Protein AF-A0A3N5ZF21-F1 (afdb_monomer)

Mean predicted aligned error: 13.73 Å

Sequence (90 aa):
MITVTSRQKPLLIQVIVMALAIIPALADSRARVWEEPLVLPTYSVNAPDHNPRFYAGRAYQGAQGRVYPYAMIDDLTDDRVNKTYKAVYL

Radius of gyration: 31.86 Å; Cα contacts (8 Å, |Δi|>4): 91; chains: 1; bounding box: 38×23×107 Å

Structure (mmCIF, N/CA/C/O backbone):
data_AF-A0A3N5ZF21-F1
#
_entry.id   AF-A0A3N5ZF21-F1
#
loop_
_atom_site.group_PDB
_atom_site.id
_atom_site.type_symbol
_atom_site.label_atom_id
_atom_site.label_alt_id
_atom_site.label_comp_id
_atom_site.label_asym_id
_atom_site.label_entity_id
_atom_site.label_seq_id
_atom_site.pdbx_PDB_ins_code
_atom_site.Cartn_x
_atom_site.Cartn_y
_atom_site.Cartn_z
_atom_site.occupancy
_atom_site.B_iso_or_equiv
_atom_site.auth_seq_id
_atom_site.auth_comp_id
_atom_site.auth_asym_id
_atom_site.auth_atom_id
_atom_site.pdbx_PDB_model_num
ATOM 1 N N . MET A 1 1 ? -21.698 -7.369 77.678 1.00 39.31 1 MET A N 1
ATOM 2 C CA . MET A 1 1 ? -20.612 -7.571 76.696 1.00 39.31 1 MET A CA 1
ATOM 3 C C . MET A 1 1 ? -21.201 -8.371 75.540 1.00 39.31 1 MET A C 1
ATOM 5 O O . MET A 1 1 ? -21.392 -9.565 75.696 1.00 39.31 1 MET A O 1
ATOM 9 N N . ILE A 1 2 ? -21.638 -7.711 74.460 1.00 39.12 2 ILE A N 1
ATOM 10 C CA . ILE A 1 2 ? -22.297 -8.370 73.317 1.00 39.12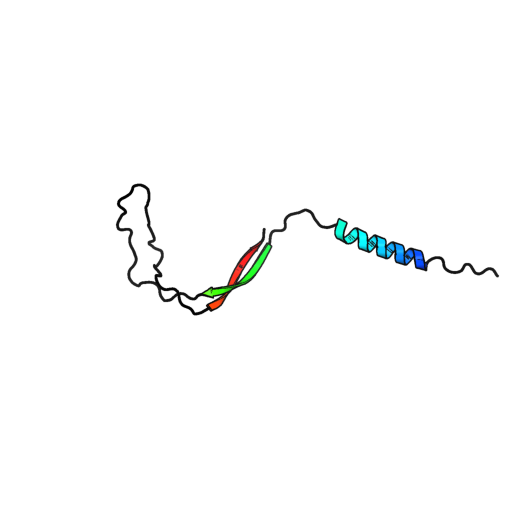 2 ILE A CA 1
ATOM 11 C C . ILE A 1 2 ? -21.481 -8.032 72.069 1.00 39.12 2 ILE A C 1
ATOM 13 O O . ILE A 1 2 ? -21.330 -6.865 71.714 1.00 39.12 2 ILE A O 1
ATOM 17 N N . THR A 1 3 ? -20.896 -9.054 71.456 1.00 44.91 3 THR A N 1
ATOM 18 C CA . THR A 1 3 ? -20.047 -8.976 70.266 1.00 44.91 3 THR A CA 1
ATOM 19 C C . THR A 1 3 ? -20.904 -8.826 69.008 1.00 44.91 3 THR A C 1
ATOM 21 O O . THR A 1 3 ? -21.527 -9.776 68.540 1.00 44.91 3 THR A O 1
ATOM 24 N N . VAL A 1 4 ? -20.924 -7.626 68.423 1.00 53.31 4 VAL A N 1
ATOM 25 C CA . VAL A 1 4 ? -21.479 -7.395 67.080 1.00 53.31 4 VAL A CA 1
ATOM 26 C C . VAL A 1 4 ? -20.397 -7.753 66.056 1.00 53.31 4 VAL A C 1
ATOM 28 O O . VAL A 1 4 ? -19.590 -6.925 65.644 1.00 53.31 4 VAL A O 1
ATOM 31 N N . THR A 1 5 ? -20.337 -9.032 65.688 1.00 56.94 5 THR A N 1
ATOM 32 C CA . THR A 1 5 ? -19.349 -9.579 64.749 1.00 56.94 5 THR A CA 1
ATOM 33 C C . THR A 1 5 ? -19.857 -9.526 63.300 1.00 56.94 5 THR A C 1
ATOM 35 O O . THR A 1 5 ? -20.771 -10.243 62.909 1.00 56.94 5 THR A O 1
ATOM 38 N N . SER A 1 6 ? -19.182 -8.701 62.491 1.00 55.53 6 SER A N 1
ATOM 39 C CA . SER A 1 6 ? -18.736 -8.994 61.115 1.00 55.53 6 SER A CA 1
ATOM 40 C C . SER A 1 6 ? -19.772 -9.482 60.075 1.00 55.53 6 SER A C 1
ATOM 42 O O . SER A 1 6 ? -19.666 -10.593 59.556 1.00 55.53 6 SER A O 1
ATOM 44 N N . ARG A 1 7 ? -20.668 -8.593 59.619 1.00 55.81 7 ARG A N 1
ATOM 45 C CA . ARG A 1 7 ? -21.378 -8.720 58.317 1.00 55.81 7 ARG A CA 1
ATOM 46 C C . ARG A 1 7 ? -20.790 -7.856 57.180 1.00 55.81 7 ARG A C 1
ATOM 48 O O . ARG A 1 7 ? -21.438 -7.657 56.163 1.00 55.81 7 ARG A O 1
ATOM 55 N N . GLN A 1 8 ? -19.563 -7.348 57.319 1.00 59.03 8 GLN A N 1
ATOM 56 C CA . GLN A 1 8 ? -18.948 -6.432 56.334 1.00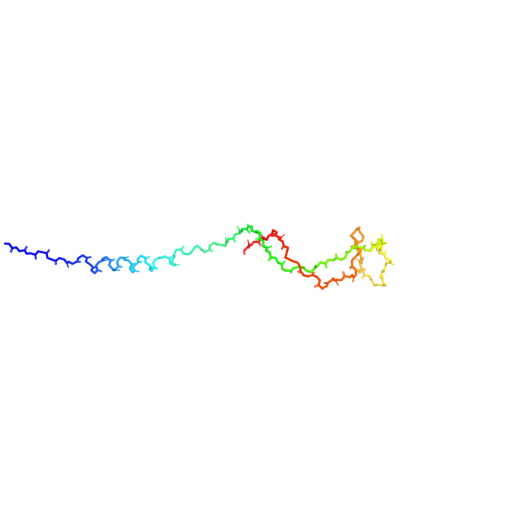 59.03 8 GLN A CA 1
ATOM 57 C C . GLN A 1 8 ? -18.278 -7.145 55.136 1.00 59.03 8 GLN A C 1
ATOM 59 O O . GLN A 1 8 ? -18.207 -6.592 54.043 1.00 59.03 8 GLN A O 1
ATOM 64 N N . LYS A 1 9 ? -17.819 -8.395 55.304 1.00 53.53 9 LYS A N 1
ATOM 65 C CA . LYS A 1 9 ? -17.080 -9.146 54.267 1.00 53.53 9 LYS A CA 1
ATOM 66 C C . LYS A 1 9 ? -17.903 -9.575 53.031 1.00 53.53 9 LYS A C 1
ATOM 68 O O . LYS A 1 9 ? -17.372 -9.437 51.932 1.00 53.53 9 LYS A O 1
ATOM 73 N N . PRO A 1 10 ? -19.166 -10.051 53.133 1.00 58.59 10 PRO A N 1
ATOM 74 C CA . PRO A 1 10 ? -19.948 -10.386 51.937 1.00 58.59 10 PRO A CA 1
ATOM 75 C C . PRO A 1 10 ? -20.401 -9.134 51.171 1.00 58.59 10 PRO A C 1
ATOM 77 O O . PRO A 1 10 ? -20.564 -9.194 49.956 1.00 58.59 10 PRO A O 1
ATOM 80 N N . LEU A 1 11 ? -20.534 -7.993 51.862 1.00 63.06 11 LEU A N 1
ATOM 81 C CA . LEU A 1 11 ? -20.891 -6.708 51.261 1.00 63.06 11 LEU A CA 1
ATOM 82 C C . LEU A 1 11 ? -19.769 -6.187 50.345 1.00 63.06 11 LEU A C 1
ATOM 84 O O . LEU A 1 11 ? -20.037 -5.757 49.230 1.00 63.06 11 LEU A O 1
ATOM 88 N N . LEU A 1 12 ? -18.505 -6.292 50.775 1.00 68.44 12 LEU A N 1
ATOM 89 C CA . LEU A 1 12 ? -17.341 -5.878 49.980 1.00 68.44 12 LEU A CA 1
ATOM 90 C C . LEU A 1 12 ? -17.212 -6.690 48.680 1.00 68.44 12 LEU A C 1
ATOM 92 O O . LEU A 1 12 ? -16.968 -6.129 47.616 1.00 68.44 12 LEU A O 1
ATOM 96 N N . ILE A 1 13 ? -17.418 -8.009 48.759 1.00 76.12 13 ILE A N 1
ATOM 97 C CA . ILE A 1 13 ? -17.361 -8.905 47.594 1.00 76.12 13 ILE A CA 1
ATOM 98 C C . ILE A 1 13 ? -18.485 -8.564 46.608 1.00 76.12 13 ILE A C 1
ATOM 100 O O . ILE A 1 13 ? -18.241 -8.488 45.408 1.00 76.12 13 ILE A O 1
ATOM 104 N N . GLN A 1 14 ? -19.695 -8.289 47.102 1.00 69.44 14 GLN A N 1
ATOM 105 C CA . GLN A 1 14 ? -20.814 -7.859 46.260 1.00 69.44 14 GLN A CA 1
ATOM 106 C C . GLN A 1 14 ? -20.554 -6.509 45.584 1.00 69.44 14 GLN A C 1
ATOM 108 O O . GLN A 1 14 ? -20.858 -6.362 44.404 1.00 69.44 14 GLN A O 1
ATOM 113 N N . VAL A 1 15 ? -19.937 -5.550 46.281 1.00 78.38 15 VAL A N 1
ATOM 114 C CA . VAL A 1 15 ? -19.548 -4.258 45.693 1.00 78.38 15 VAL A CA 1
ATOM 115 C C . VAL A 1 15 ? -18.491 -4.439 44.603 1.00 78.38 15 VAL A C 1
ATOM 117 O O . VAL A 1 15 ? -18.593 -3.805 43.560 1.00 78.38 15 VAL A O 1
ATOM 120 N N . ILE A 1 16 ? -17.516 -5.331 44.793 1.00 79.88 16 ILE A N 1
ATOM 121 C CA . ILE A 1 16 ? -16.480 -5.618 43.787 1.00 79.88 16 ILE A CA 1
ATOM 122 C C . ILE A 1 16 ? -17.077 -6.312 42.557 1.00 79.88 16 ILE A C 1
ATOM 124 O O . ILE A 1 16 ? -16.758 -5.936 41.433 1.00 79.88 16 ILE A O 1
ATOM 128 N N . VAL A 1 17 ? -17.971 -7.287 42.748 1.00 78.81 17 VAL A N 1
ATOM 129 C CA . VAL A 1 17 ? -18.665 -7.973 41.643 1.00 78.81 17 VAL A CA 1
ATOM 130 C C . VAL A 1 17 ? -19.571 -7.003 40.881 1.00 78.81 17 VAL A C 1
ATOM 132 O O . VAL A 1 17 ? -19.590 -7.014 39.652 1.00 78.81 17 VAL A O 1
ATOM 135 N N . MET A 1 18 ? -20.267 -6.114 41.594 1.00 70.75 18 MET A N 1
ATOM 136 C CA . MET A 1 18 ? -21.087 -5.067 40.987 1.00 70.75 18 MET A CA 1
ATOM 137 C C . MET A 1 18 ? -20.226 -4.045 40.233 1.00 70.75 18 MET A C 1
ATOM 139 O O . MET A 1 18 ? -20.562 -3.683 39.111 1.00 70.75 18 MET A O 1
ATOM 143 N N . ALA A 1 19 ? -19.085 -3.632 40.791 1.00 69.00 19 ALA A N 1
ATOM 144 C CA . ALA A 1 19 ? -18.142 -2.742 40.121 1.00 69.00 19 ALA A CA 1
ATOM 145 C C . ALA A 1 19 ? -17.559 -3.384 38.852 1.00 69.00 19 ALA A C 1
ATOM 147 O O . ALA A 1 19 ? -17.510 -2.730 37.816 1.00 69.00 19 ALA A O 1
ATOM 148 N N . LEU A 1 20 ? -17.201 -4.672 38.896 1.00 71.44 20 LEU A N 1
ATOM 149 C CA . LEU A 1 20 ? -16.676 -5.416 37.746 1.00 71.44 20 LEU A CA 1
ATOM 150 C C . LEU A 1 20 ? -17.717 -5.565 36.621 1.00 71.44 20 LEU A C 1
ATOM 152 O O . LEU A 1 20 ? -17.359 -5.509 35.447 1.00 71.44 20 LEU A O 1
ATOM 156 N N . ALA A 1 21 ? -19.002 -5.694 36.966 1.00 66.19 21 ALA A N 1
ATOM 157 C CA . ALA A 1 21 ? -20.104 -5.775 36.005 1.00 66.19 21 ALA A CA 1
ATOM 158 C C . ALA A 1 21 ? -20.446 -4.428 35.332 1.00 66.19 21 ALA A C 1
ATOM 160 O O . ALA A 1 21 ? -21.015 -4.422 34.242 1.00 66.19 21 ALA A O 1
ATOM 161 N N . ILE A 1 22 ? -20.088 -3.291 35.944 1.00 62.41 22 ILE A N 1
ATOM 162 C CA . ILE A 1 22 ? -20.343 -1.945 35.395 1.00 62.41 22 ILE A CA 1
ATOM 163 C C . ILE A 1 22 ? -19.269 -1.530 34.372 1.00 62.41 22 ILE A C 1
ATOM 165 O O . ILE A 1 22 ? -19.556 -0.758 33.459 1.00 62.41 22 ILE A O 1
ATOM 169 N N . ILE A 1 23 ? -18.049 -2.071 34.466 1.00 63.69 23 ILE A N 1
ATOM 170 C CA . ILE A 1 23 ? -16.923 -1.725 33.577 1.00 63.69 23 ILE A CA 1
ATOM 171 C C . ILE A 1 23 ? -17.231 -1.955 32.082 1.00 63.69 23 ILE A C 1
ATOM 173 O O . ILE A 1 23 ? -16.990 -1.034 31.301 1.00 63.69 23 ILE A O 1
ATOM 177 N N . PRO A 1 24 ? -17.782 -3.104 31.634 1.00 61.94 24 PRO A N 1
ATOM 178 C CA . PRO A 1 24 ? -18.093 -3.296 30.215 1.00 61.94 24 PRO A CA 1
ATOM 179 C C . PRO A 1 24 ? -19.311 -2.487 29.742 1.00 61.94 24 PRO A C 1
ATOM 181 O O . PRO A 1 24 ? -19.417 -2.190 28.556 1.00 61.94 24 PRO A O 1
ATOM 184 N N . ALA A 1 25 ? -20.215 -2.093 30.648 1.00 59.88 25 ALA A N 1
ATOM 185 C CA . ALA A 1 25 ? -21.396 -1.287 30.319 1.00 59.88 25 ALA A CA 1
ATOM 186 C C . ALA A 1 25 ? -21.068 0.197 30.051 1.00 59.88 25 ALA A C 1
ATOM 188 O O . ALA A 1 25 ? -21.901 0.926 29.520 1.00 59.88 25 ALA A O 1
ATOM 189 N N . LEU A 1 26 ? -19.853 0.636 30.398 1.00 58.97 26 LEU A N 1
ATOM 190 C CA . LEU A 1 26 ? -19.311 1.971 30.119 1.00 58.97 26 LEU A CA 1
ATOM 191 C C . LEU A 1 26 ? -18.535 2.045 28.793 1.00 58.97 26 LEU A C 1
ATOM 193 O O . LEU A 1 26 ? -17.916 3.073 28.515 1.00 58.97 26 LEU A O 1
ATOM 197 N N . ALA A 1 27 ? -18.526 0.976 27.988 1.00 67.38 27 ALA A N 1
ATOM 198 C CA . ALA A 1 27 ? -17.874 0.995 26.684 1.00 67.38 27 ALA A CA 1
ATOM 199 C C . ALA A 1 27 ? -18.489 2.097 25.801 1.00 67.38 27 ALA A C 1
ATOM 201 O O . ALA A 1 27 ? -19.686 2.091 25.509 1.00 67.38 27 ALA A O 1
ATOM 202 N N . ASP A 1 28 ? -17.659 3.068 25.415 1.00 69.31 28 ASP A N 1
ATOM 203 C CA . ASP A 1 28 ? -18.068 4.224 24.621 1.00 69.31 28 ASP A CA 1
ATOM 204 C C . ASP A 1 28 ? -18.507 3.760 23.222 1.00 69.31 28 ASP A C 1
ATOM 206 O O . ASP A 1 28 ? -17.757 3.090 22.515 1.00 69.31 28 ASP A O 1
ATOM 210 N N . SER A 1 29 ? -19.733 4.103 22.819 1.00 75.56 29 SER A N 1
ATOM 211 C CA . SER A 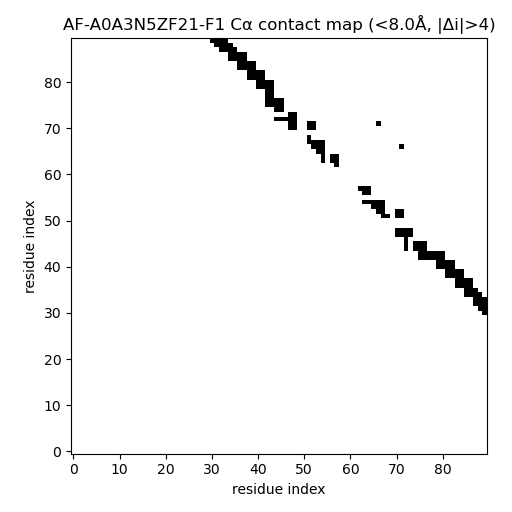1 29 ? -20.320 3.733 21.515 1.00 75.56 29 SER A CA 1
ATOM 212 C C . SER A 1 29 ? -19.825 4.612 20.360 1.00 75.56 29 SER A C 1
ATOM 214 O O . SER A 1 29 ? -20.315 4.521 19.233 1.00 75.56 29 SER A O 1
ATOM 216 N N . ARG A 1 30 ? -18.861 5.492 20.636 1.00 83.44 30 ARG A N 1
ATOM 217 C CA . ARG A 1 30 ? -18.288 6.435 19.679 1.00 83.44 30 ARG A CA 1
ATOM 218 C C . ARG A 1 30 ? -17.197 5.763 18.851 1.00 83.44 30 ARG A C 1
ATOM 220 O O . ARG A 1 30 ? -16.294 5.128 19.393 1.00 83.44 30 ARG A O 1
ATOM 227 N N . ALA A 1 31 ? -17.257 5.958 17.534 1.00 88.94 31 ALA A N 1
ATOM 228 C CA . ALA A 1 31 ? -16.161 5.605 16.638 1.00 88.94 31 ALA A CA 1
ATOM 229 C C . ALA A 1 31 ? -14.893 6.375 17.035 1.00 88.94 31 ALA A C 1
ATOM 231 O O . ALA A 1 31 ? -14.959 7.548 17.420 1.00 88.94 31 ALA A O 1
ATOM 232 N N . ARG A 1 32 ? -13.739 5.709 16.958 1.00 91.12 32 ARG A N 1
ATOM 233 C CA . ARG A 1 32 ? -12.443 6.301 17.287 1.00 91.12 32 ARG A CA 1
ATOM 234 C C . ARG A 1 32 ? -11.627 6.433 16.015 1.00 91.12 32 ARG A C 1
ATOM 236 O O . ARG A 1 32 ? -11.406 5.446 15.333 1.00 91.12 32 ARG A O 1
ATOM 243 N N . VAL A 1 33 ? -11.104 7.634 15.790 1.00 95.12 33 VAL A N 1
ATOM 244 C CA . VAL A 1 33 ? -10.181 7.926 14.695 1.00 95.12 33 VAL A CA 1
ATOM 245 C C . VAL A 1 33 ? -8.813 8.261 15.270 1.00 95.12 33 VAL A C 1
ATOM 247 O O . VAL A 1 33 ? -8.720 9.113 16.155 1.00 95.12 33 VAL A O 1
ATOM 250 N N . TRP A 1 34 ? -7.757 7.599 14.803 1.00 96.44 34 TRP A N 1
ATOM 251 C CA . TRP A 1 34 ? -6.385 7.912 15.214 1.00 96.44 34 TRP A CA 1
ATOM 252 C C . TRP A 1 34 ? -5.363 7.571 14.131 1.00 96.44 34 TRP A C 1
ATOM 254 O O . TRP A 1 34 ? -5.658 6.865 13.169 1.00 96.44 34 TRP A O 1
ATOM 264 N N . GLU A 1 35 ? -4.147 8.090 14.297 1.00 98.06 35 GLU A N 1
ATOM 265 C CA . GLU A 1 35 ? -3.011 7.804 13.425 1.00 98.06 35 GLU A CA 1
ATOM 266 C C . GLU A 1 35 ? -1.904 7.119 14.230 1.00 98.06 35 GLU A C 1
ATOM 268 O O . GLU A 1 35 ? -1.581 7.554 15.337 1.00 98.06 35 GLU A O 1
ATOM 273 N N . GLU A 1 36 ? -1.288 6.078 13.677 1.00 97.94 36 GLU A N 1
ATOM 274 C CA . GLU A 1 36 ? -0.122 5.425 14.285 1.00 97.94 36 GLU A CA 1
ATOM 275 C C . GLU A 1 36 ? 0.840 4.880 13.211 1.00 97.94 36 GLU A C 1
ATOM 277 O O . GLU A 1 36 ? 0.427 4.604 12.076 1.00 97.94 36 GLU A O 1
ATOM 282 N N . PRO A 1 37 ? 2.142 4.742 13.526 1.00 98.12 37 PRO A N 1
ATOM 283 C CA . PRO A 1 37 ? 3.089 4.077 12.640 1.00 98.12 37 PRO A CA 1
ATOM 284 C C . PRO A 1 37 ? 2.774 2.579 12.515 1.00 98.12 37 PRO A C 1
ATOM 286 O O . PRO A 1 37 ? 2.767 1.861 13.511 1.00 98.12 37 PRO A O 1
ATOM 289 N N . LEU A 1 38 ? 2.586 2.099 11.287 1.00 97.94 38 LEU A N 1
ATOM 290 C CA . LEU A 1 38 ? 2.338 0.695 10.960 1.00 97.94 38 LEU A CA 1
ATOM 291 C C . LEU A 1 38 ? 3.509 0.126 10.157 1.00 97.94 38 LEU A C 1
ATOM 293 O O . LEU A 1 38 ? 3.879 0.671 9.118 1.00 97.94 38 LEU A O 1
ATOM 297 N N . VAL A 1 39 ? 4.080 -0.986 10.616 1.00 98.31 39 VAL A N 1
ATOM 298 C CA . VAL A 1 39 ? 5.177 -1.673 9.921 1.00 98.31 39 VAL A CA 1
ATOM 299 C C . VAL A 1 39 ? 4.608 -2.802 9.069 1.00 98.31 39 VAL A C 1
ATOM 301 O O . VAL A 1 39 ? 4.016 -3.736 9.606 1.00 98.31 39 VAL A O 1
ATOM 304 N N . LEU A 1 40 ? 4.808 -2.729 7.750 1.00 97.81 40 LEU A N 1
ATOM 305 C CA . LEU A 1 40 ? 4.357 -3.747 6.798 1.00 97.81 40 LEU A CA 1
ATOM 306 C C . LEU A 1 40 ? 5.531 -4.343 6.009 1.00 97.81 40 LEU A C 1
ATOM 308 O O . LEU A 1 40 ? 6.424 -3.595 5.588 1.00 97.81 40 LEU A O 1
ATOM 312 N N . PRO A 1 41 ? 5.522 -5.663 5.744 1.00 96.94 41 PRO A N 1
ATOM 313 C CA . PRO A 1 41 ? 6.455 -6.261 4.803 1.00 96.94 41 PRO A CA 1
ATOM 314 C C . PRO A 1 41 ? 6.124 -5.767 3.389 1.00 96.94 41 PRO A C 1
ATOM 316 O O . PRO A 1 41 ? 5.029 -5.994 2.880 1.00 96.94 41 PRO A O 1
ATOM 319 N N . THR A 1 42 ? 7.069 -5.076 2.761 1.00 95.56 42 THR A N 1
ATOM 320 C CA . THR A 1 42 ? 6.912 -4.434 1.453 1.00 95.56 42 THR A CA 1
ATOM 321 C C . THR A 1 42 ? 8.009 -4.925 0.521 1.00 95.56 42 THR A C 1
ATOM 323 O O . THR A 1 42 ? 9.179 -4.916 0.897 1.00 95.56 42 THR A O 1
ATOM 326 N N . TYR A 1 43 ? 7.640 -5.345 -0.686 1.00 94.75 43 TYR A N 1
ATOM 327 C CA . TYR A 1 43 ? 8.610 -5.711 -1.715 1.00 94.75 43 TYR A CA 1
ATOM 328 C C . TYR A 1 43 ? 9.283 -4.463 -2.279 1.00 94.75 43 TYR A C 1
ATOM 330 O O . TYR A 1 43 ? 8.615 -3.457 -2.547 1.00 94.75 43 TYR A O 1
ATOM 338 N N . SER A 1 44 ? 10.605 -4.508 -2.403 1.00 90.75 44 SER A N 1
ATOM 339 C CA . SER A 1 44 ? 11.361 -3.417 -2.996 1.00 90.75 44 SER A CA 1
ATOM 340 C C . SER A 1 44 ? 11.122 -3.355 -4.509 1.00 90.75 44 SER A C 1
ATOM 342 O O . SER A 1 44 ? 10.639 -4.288 -5.151 1.00 90.75 44 SER A O 1
ATOM 344 N N . VAL A 1 45 ? 11.389 -2.186 -5.078 1.00 90.75 45 VAL A N 1
ATOM 345 C CA . VAL A 1 45 ? 11.297 -1.944 -6.517 1.00 90.75 45 VAL A CA 1
ATOM 346 C C . VAL A 1 45 ? 12.661 -1.492 -7.002 1.00 90.75 45 VAL A C 1
ATOM 348 O O . VAL A 1 45 ? 13.369 -0.775 -6.289 1.00 90.75 45 VAL A O 1
ATOM 351 N N . ASN A 1 46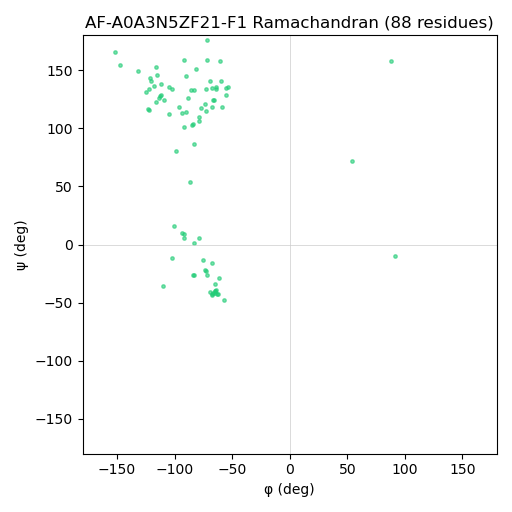 ? 13.032 -1.918 -8.204 1.00 88.94 46 ASN A N 1
ATOM 352 C CA . ASN A 1 46 ? 14.269 -1.476 -8.832 1.00 88.94 46 ASN A CA 1
ATOM 353 C C . ASN A 1 46 ? 14.167 -0.017 -9.295 1.00 88.94 46 ASN A C 1
ATOM 355 O O . ASN A 1 46 ? 13.122 0.633 -9.193 1.00 88.94 46 ASN A O 1
ATOM 359 N N . ALA A 1 47 ? 15.287 0.501 -9.803 1.00 89.50 47 ALA A N 1
ATOM 360 C CA . ALA A 1 47 ? 15.311 1.805 -10.442 1.00 89.50 47 ALA A CA 1
ATOM 361 C C . ALA A 1 47 ? 14.235 1.871 -11.548 1.00 89.50 47 ALA A C 1
ATOM 363 O O . ALA A 1 47 ? 14.108 0.916 -12.319 1.00 89.50 47 ALA A O 1
ATOM 364 N N . PRO A 1 48 ? 13.459 2.966 -11.631 1.00 90.50 48 PRO A N 1
ATOM 365 C CA . PRO A 1 48 ? 12.491 3.134 -12.705 1.00 90.50 48 PRO A CA 1
ATOM 366 C C . PRO A 1 48 ? 13.156 3.133 -14.084 1.00 90.50 48 PRO A C 1
ATOM 368 O O . PRO A 1 48 ? 14.333 3.476 -14.208 1.00 90.50 48 PRO A O 1
ATOM 371 N N . ASP A 1 49 ? 12.378 2.819 -15.120 1.00 87.88 49 ASP A N 1
ATOM 372 C CA . ASP A 1 49 ? 12.829 2.931 -16.508 1.00 87.88 49 ASP A CA 1
ATOM 373 C C . ASP A 1 49 ? 13.327 4.360 -16.779 1.00 87.88 49 ASP A C 1
ATOM 375 O O . ASP A 1 49 ? 12.641 5.350 -16.493 1.00 87.88 49 ASP A O 1
ATOM 379 N N . HIS A 1 50 ? 14.539 4.462 -17.329 1.00 87.50 50 HIS A N 1
ATOM 380 C CA . HIS A 1 50 ? 15.145 5.733 -17.710 1.00 87.50 50 HIS A CA 1
ATOM 381 C C . HIS A 1 50 ? 14.324 6.469 -18.770 1.00 87.50 50 HIS A C 1
ATOM 383 O O . HIS A 1 50 ? 14.360 7.700 -18.820 1.00 87.50 50 HIS A O 1
ATOM 389 N N . ASN A 1 51 ? 13.589 5.734 -19.605 1.00 89.44 51 ASN A N 1
ATOM 390 C CA . ASN A 1 51 ? 12.790 6.282 -20.684 1.00 89.44 51 ASN A CA 1
ATOM 391 C C . ASN A 1 51 ? 11.344 6.504 -20.209 1.00 89.44 51 ASN A C 1
ATOM 393 O O . ASN A 1 51 ? 10.605 5.542 -19.983 1.00 89.44 51 ASN A O 1
ATOM 397 N N . PRO A 1 52 ? 10.875 7.762 -20.101 1.00 87.38 52 PRO A N 1
ATOM 398 C CA . PRO A 1 52 ? 9.511 8.030 -19.673 1.00 87.38 52 PRO A CA 1
ATOM 399 C C . PRO A 1 52 ? 8.493 7.474 -20.670 1.00 87.38 52 PRO A C 1
ATOM 401 O O . PRO A 1 52 ? 8.580 7.698 -21.881 1.00 87.38 52 PRO A O 1
ATOM 404 N N . ARG A 1 53 ? 7.470 6.787 -20.156 1.00 85.50 53 ARG A N 1
ATOM 405 C CA . ARG A 1 53 ? 6.399 6.233 -20.986 1.00 85.50 53 ARG A CA 1
ATOM 406 C C . ARG A 1 53 ? 5.334 7.297 -21.259 1.00 85.50 53 ARG A C 1
ATOM 408 O O . ARG A 1 53 ? 4.497 7.603 -20.407 1.00 85.50 53 ARG A O 1
ATOM 415 N N . PHE A 1 54 ? 5.344 7.843 -22.473 1.00 87.19 54 PHE A N 1
ATOM 416 C CA . PHE A 1 54 ? 4.297 8.746 -22.951 1.00 87.19 54 PHE A CA 1
ATOM 417 C C . PHE A 1 54 ? 3.076 7.974 -23.456 1.00 87.19 54 PHE A C 1
ATOM 419 O O . PHE A 1 54 ? 3.166 6.843 -23.932 1.00 87.19 54 PHE A O 1
ATOM 426 N N . TYR A 1 55 ? 1.904 8.598 -23.356 1.00 85.25 55 TYR A N 1
ATOM 427 C CA . TYR A 1 55 ? 0.670 8.010 -23.861 1.00 85.25 55 TYR A CA 1
ATOM 428 C C . TYR A 1 55 ? 0.647 8.036 -25.396 1.00 85.25 55 TYR A C 1
ATOM 430 O O . TYR A 1 55 ? 0.571 9.109 -25.989 1.00 85.25 55 TYR A O 1
ATOM 438 N N . ALA A 1 56 ? 0.662 6.860 -26.027 1.00 84.00 56 ALA A N 1
ATOM 439 C CA . ALA A 1 56 ? 0.666 6.703 -27.486 1.00 84.00 56 ALA A CA 1
ATOM 440 C C . ALA A 1 56 ? -0.736 6.521 -28.111 1.00 84.00 56 ALA A C 1
ATOM 442 O O . ALA A 1 56 ? -0.852 6.203 -29.291 1.00 84.00 56 ALA A O 1
ATOM 443 N N . GLY A 1 57 ? -1.810 6.720 -27.339 1.00 82.81 57 GLY A N 1
ATOM 444 C CA . GLY A 1 57 ? -3.179 6.467 -27.799 1.00 82.81 57 GLY A CA 1
ATOM 445 C C . GLY A 1 57 ? -3.646 5.024 -27.572 1.00 82.81 57 GLY A C 1
ATOM 446 O O . GLY A 1 57 ? -2.853 4.099 -27.417 1.00 82.81 57 GLY A O 1
ATOM 447 N N . ARG A 1 58 ? -4.967 4.831 -27.532 1.00 82.25 58 ARG A N 1
ATOM 448 C CA . ARG A 1 58 ? -5.644 3.526 -27.545 1.00 82.25 58 ARG A CA 1
ATOM 449 C C . ARG A 1 58 ? -6.761 3.582 -28.585 1.00 82.25 58 ARG A C 1
ATOM 451 O O . ARG A 1 58 ? -7.324 4.647 -28.816 1.00 82.25 58 ARG A O 1
ATOM 458 N N . ALA A 1 59 ? -7.077 2.445 -29.206 1.00 80.25 59 ALA A N 1
ATOM 459 C CA . ALA A 1 59 ? -8.054 2.369 -30.299 1.00 80.25 59 ALA A CA 1
ATOM 460 C C . ALA A 1 59 ? -9.506 2.668 -29.869 1.00 80.25 59 ALA A C 1
ATOM 462 O O . ALA A 1 59 ? -10.363 2.916 -30.711 1.00 80.25 59 ALA A O 1
ATOM 463 N N . TYR A 1 60 ? -9.792 2.638 -28.566 1.00 80.94 60 TYR A N 1
ATOM 464 C CA . TYR A 1 60 ? -11.13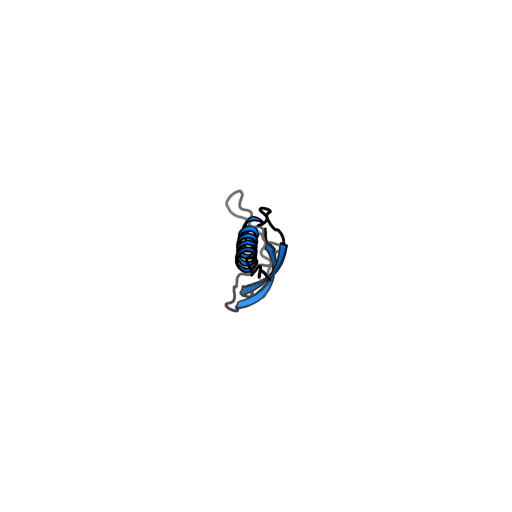2 2.754 -27.999 1.00 80.94 60 TYR A CA 1
ATOM 465 C C . TYR A 1 60 ? -11.319 4.071 -27.234 1.00 80.94 60 TYR A C 1
ATOM 467 O O . TYR A 1 60 ? -10.448 4.515 -26.481 1.00 80.94 60 TYR A O 1
ATOM 475 N N . GLN A 1 61 ? -12.486 4.690 -27.434 1.00 76.31 61 GLN A N 1
ATOM 476 C CA . GLN A 1 61 ? -12.873 5.949 -26.798 1.00 76.31 61 GLN A CA 1
ATOM 477 C C . GLN A 1 61 ? -12.985 5.778 -25.278 1.00 76.31 61 GLN A C 1
ATOM 479 O O . GLN A 1 61 ? -13.545 4.799 -24.792 1.00 76.31 61 GLN A O 1
ATOM 484 N N . GLY A 1 62 ? -12.448 6.738 -24.525 1.00 69.62 62 GLY A N 1
ATOM 485 C CA . GLY A 1 62 ? -12.550 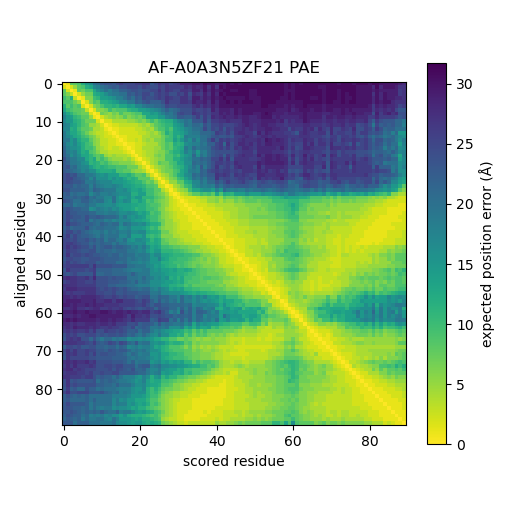6.777 -23.060 1.00 69.62 62 GLY A CA 1
ATOM 486 C C . GLY A 1 62 ? -11.423 6.089 -22.283 1.00 69.62 62 GLY A C 1
ATOM 487 O O . GLY A 1 62 ? -11.307 6.312 -21.083 1.00 69.62 62 GLY A O 1
ATOM 488 N N . ALA A 1 63 ? -10.530 5.333 -22.927 1.00 71.31 63 ALA A N 1
ATOM 489 C CA . ALA A 1 63 ? -9.372 4.753 -22.247 1.00 71.31 63 ALA A CA 1
ATOM 490 C C . ALA A 1 63 ? -8.106 5.580 -22.479 1.00 71.31 63 ALA A C 1
ATOM 492 O O . ALA A 1 63 ? -7.267 5.244 -23.312 1.00 71.31 63 ALA A O 1
ATOM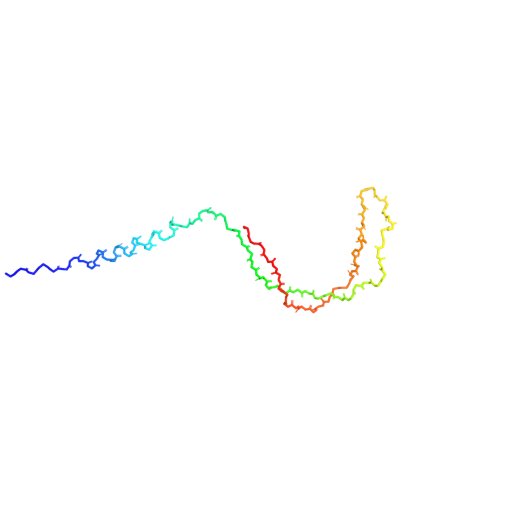 493 N N . GLN A 1 64 ? -7.944 6.664 -21.725 1.00 75.00 64 GLN A N 1
ATOM 494 C CA . GLN A 1 64 ? -6.683 7.404 -21.707 1.00 75.00 64 GLN A CA 1
ATOM 495 C C . GLN A 1 64 ? -5.783 6.865 -20.589 1.00 75.00 64 GLN A C 1
ATOM 497 O O . GLN A 1 64 ? -5.962 7.183 -19.421 1.00 75.00 64 GLN A O 1
ATOM 502 N N . GLY A 1 65 ? -4.807 6.029 -20.947 1.00 79.44 65 GLY A N 1
ATOM 503 C CA . GLY A 1 65 ? -3.806 5.473 -20.024 1.00 79.44 65 GLY A CA 1
ATOM 504 C C . GLY A 1 65 ? -2.596 6.391 -19.843 1.00 79.44 65 GLY A C 1
ATOM 505 O O . GLY A 1 65 ? -1.473 5.972 -20.113 1.00 79.44 65 GLY A O 1
ATOM 506 N N . ARG A 1 66 ? -2.816 7.661 -19.483 1.00 86.25 66 ARG A N 1
ATOM 507 C CA . ARG A 1 66 ? -1.736 8.641 -19.279 1.00 86.25 66 ARG A CA 1
ATOM 508 C C . ARG A 1 66 ? -1.057 8.387 -17.932 1.00 86.25 66 ARG A C 1
ATOM 510 O O . ARG A 1 66 ? -1.707 8.505 -16.902 1.00 86.25 66 ARG A O 1
ATOM 517 N N . VAL A 1 67 ? 0.232 8.047 -17.959 1.00 86.31 67 VAL A N 1
ATOM 518 C CA . VAL A 1 67 ? 1.031 7.741 -16.754 1.00 86.31 67 VAL A CA 1
ATOM 519 C C . VAL A 1 67 ? 2.080 8.823 -16.474 1.00 86.31 67 VAL A C 1
ATOM 521 O O . VAL A 1 67 ? 2.305 9.166 -15.319 1.00 86.31 67 VAL A O 1
ATOM 524 N N . TYR A 1 68 ? 2.676 9.418 -17.515 1.00 88.44 68 TYR A N 1
ATOM 525 C CA . TYR A 1 68 ? 3.619 10.533 -17.367 1.00 88.44 68 TYR A CA 1
ATOM 526 C C . TYR A 1 68 ? 2.994 11.699 -16.568 1.00 88.44 68 TYR A C 1
ATOM 528 O O . TYR A 1 68 ? 1.856 12.078 -16.871 1.00 88.44 68 TYR A O 1
ATOM 536 N N . PRO A 1 69 ? 3.708 12.296 -15.590 1.00 90.44 69 PRO A N 1
ATOM 537 C CA . PRO A 1 69 ? 5.152 12.203 -15.329 1.00 90.44 69 PRO A CA 1
ATOM 538 C C . PRO A 1 69 ? 5.595 11.105 -14.352 1.00 90.44 69 PRO A C 1
ATOM 540 O O . PRO A 1 69 ? 6.757 11.097 -13.951 1.00 90.44 69 PRO A O 1
ATOM 543 N N . TYR A 1 70 ? 4.713 10.189 -13.945 1.00 90.75 70 TYR A N 1
ATOM 544 C CA . TYR A 1 70 ? 5.125 9.102 -13.061 1.00 90.75 70 TYR A CA 1
ATOM 545 C C . TYR A 1 70 ? 6.070 8.143 -13.786 1.00 90.75 70 TYR A C 1
ATOM 547 O O . TYR A 1 70 ? 5.837 7.766 -14.939 1.00 90.75 70 TYR A O 1
ATOM 555 N N . ALA A 1 71 ? 7.150 7.770 -13.101 1.00 89.31 71 ALA A N 1
ATOM 556 C CA . ALA A 1 71 ? 8.134 6.845 -13.632 1.00 89.31 71 ALA A CA 1
ATOM 557 C C . ALA A 1 71 ? 7.534 5.438 -13.741 1.00 89.31 71 ALA A C 1
ATOM 559 O O . ALA A 1 71 ? 6.775 5.006 -12.870 1.00 89.31 71 ALA A O 1
ATOM 560 N N . MET A 1 72 ? 7.862 4.735 -14.822 1.00 87.56 72 MET A N 1
ATOM 561 C CA . MET A 1 72 ? 7.396 3.371 -15.035 1.00 87.56 72 MET A CA 1
ATOM 562 C C . MET A 1 72 ? 8.342 2.397 -14.336 1.00 87.56 72 MET A C 1
ATOM 564 O O . MET A 1 72 ? 9.558 2.496 -14.482 1.00 87.56 72 MET A O 1
ATOM 568 N N . ILE A 1 73 ? 7.774 1.448 -13.602 1.00 89.38 73 ILE A N 1
ATOM 569 C CA . ILE A 1 73 ? 8.487 0.325 -12.997 1.00 89.38 73 ILE A CA 1
ATOM 570 C C . ILE A 1 73 ? 7.796 -0.930 -13.534 1.00 89.38 73 ILE A C 1
ATOM 572 O O . ILE A 1 73 ? 6.598 -1.094 -13.306 1.00 89.38 73 ILE A O 1
ATOM 576 N N . ASP A 1 74 ? 8.515 -1.759 -14.292 1.00 82.25 74 ASP A N 1
ATOM 577 C CA . ASP A 1 74 ? 8.002 -3.037 -14.833 1.00 82.25 74 ASP A CA 1
ATOM 578 C C . ASP A 1 74 ? 8.513 -4.252 -14.029 1.00 82.25 74 ASP A C 1
ATOM 580 O O . ASP A 1 74 ? 7.983 -5.351 -14.156 1.00 82.25 74 ASP A O 1
ATOM 584 N N . ASP A 1 75 ? 9.493 -4.036 -13.143 1.00 82.81 75 ASP A N 1
ATOM 585 C CA . ASP A 1 75 ? 10.148 -5.092 -12.372 1.00 82.81 75 ASP A CA 1
ATOM 586 C C . ASP A 1 75 ? 9.765 -5.025 -10.889 1.00 82.81 75 ASP A C 1
ATOM 588 O O . ASP A 1 75 ? 9.991 -4.015 -10.210 1.00 82.81 75 ASP A O 1
ATOM 592 N N . LEU A 1 76 ? 9.239 -6.133 -10.367 1.00 83.81 76 LEU A N 1
ATOM 593 C CA . LEU A 1 76 ? 9.058 -6.361 -8.934 1.00 83.81 76 LEU A CA 1
ATOM 594 C C . LEU A 1 76 ? 10.168 -7.291 -8.431 1.00 83.81 76 LEU A C 1
ATOM 596 O O . LEU A 1 76 ? 10.452 -8.303 -9.071 1.00 83.81 76 LEU A O 1
ATOM 600 N N . THR A 1 77 ? 10.797 -6.958 -7.303 1.00 88.81 77 THR A N 1
ATOM 601 C CA . THR A 1 77 ? 11.832 -7.808 -6.700 1.00 88.81 77 THR A CA 1
ATOM 602 C C . THR A 1 77 ? 11.219 -8.778 -5.687 1.00 88.81 77 THR A C 1
ATOM 604 O O . THR A 1 77 ? 10.159 -8.520 -5.115 1.00 88.81 77 THR A O 1
ATOM 607 N N . ASP A 1 78 ? 11.926 -9.872 -5.403 1.00 92.50 78 ASP A N 1
ATOM 608 C CA . ASP A 1 78 ? 11.589 -10.786 -4.301 1.00 92.50 78 ASP A CA 1
ATOM 609 C C . ASP A 1 78 ? 12.129 -10.302 -2.939 1.00 92.50 78 ASP A C 1
ATOM 611 O O . ASP A 1 78 ? 11.955 -10.965 -1.913 1.00 92.50 78 ASP A O 1
ATOM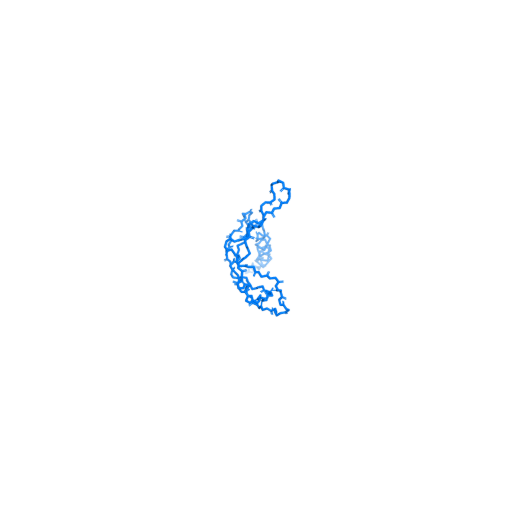 615 N N . ASP A 1 79 ? 12.793 -9.143 -2.910 1.00 94.12 79 ASP A N 1
ATOM 616 C CA . ASP A 1 79 ? 13.373 -8.576 -1.699 1.00 94.12 79 ASP A CA 1
ATOM 617 C C . ASP A 1 79 ? 12.289 -7.894 -0.856 1.00 94.12 79 ASP A C 1
ATOM 619 O O . ASP A 1 79 ? 11.727 -6.857 -1.213 1.00 94.12 79 ASP A O 1
ATOM 623 N N . ARG A 1 80 ? 11.973 -8.517 0.281 1.00 95.38 80 ARG A N 1
ATOM 624 C CA . ARG A 1 80 ? 10.895 -8.105 1.179 1.00 95.38 80 ARG A CA 1
ATOM 625 C C . ARG A 1 80 ? 11.463 -7.424 2.415 1.00 95.38 80 ARG A C 1
ATOM 627 O O . ARG A 1 80 ? 12.023 -8.082 3.292 1.00 95.38 80 ARG A O 1
ATOM 634 N N . VAL A 1 81 ? 11.207 -6.126 2.539 1.00 96.12 81 VAL A N 1
ATOM 635 C CA . VAL A 1 81 ? 11.713 -5.285 3.628 1.00 96.12 81 VAL A CA 1
ATOM 636 C C . VAL A 1 81 ? 10.585 -4.749 4.505 1.00 96.12 81 VAL A C 1
ATOM 638 O O . VAL A 1 81 ? 9.487 -4.450 4.036 1.00 96.12 81 VAL A O 1
ATOM 641 N N . ASN A 1 82 ? 10.843 -4.605 5.804 1.00 97.94 82 ASN A N 1
ATOM 642 C CA . ASN A 1 82 ? 9.898 -3.954 6.709 1.00 97.94 82 ASN A CA 1
ATOM 643 C C . ASN A 1 82 ? 9.913 -2.444 6.464 1.00 97.94 82 ASN A C 1
ATOM 645 O O . ASN A 1 82 ? 10.948 -1.799 6.627 1.00 97.94 82 ASN A O 1
ATOM 649 N N . LYS A 1 83 ? 8.758 -1.879 6.107 1.00 97.50 83 LYS A N 1
ATOM 650 C CA . LYS A 1 83 ? 8.595 -0.443 5.875 1.00 97.50 83 LYS A CA 1
ATOM 651 C C . LYS A 1 83 ? 7.525 0.130 6.792 1.00 97.50 83 LYS A C 1
ATOM 653 O O . LYS A 1 83 ? 6.448 -0.443 6.941 1.00 97.50 83 LYS A O 1
ATOM 658 N N . THR A 1 84 ? 7.841 1.267 7.403 1.00 98.19 84 THR A N 1
ATOM 659 C CA . THR A 1 84 ? 6.928 1.991 8.288 1.00 98.19 84 THR A CA 1
ATOM 660 C C . THR A 1 84 ? 6.082 2.965 7.479 1.00 98.19 84 THR A C 1
ATOM 662 O O . THR A 1 84 ? 6.610 3.813 6.758 1.00 98.19 84 THR A O 1
ATOM 665 N N . TYR A 1 85 ? 4.769 2.862 7.631 1.00 97.88 85 TYR A N 1
ATOM 666 C CA . TYR A 1 85 ? 3.767 3.729 7.028 1.00 97.88 85 TYR A CA 1
ATOM 667 C C . TYR A 1 85 ? 3.010 4.488 8.112 1.00 97.88 85 TYR A C 1
ATOM 669 O O . TYR A 1 85 ? 2.869 4.013 9.235 1.00 97.88 85 TYR A O 1
ATOM 677 N N . LYS A 1 86 ? 2.493 5.666 7.769 1.00 98.06 86 LYS A N 1
ATOM 678 C CA . LYS A 1 86 ? 1.555 6.393 8.622 1.00 98.06 86 LYS A CA 1
ATOM 679 C C . LYS A 1 86 ? 0.147 5.864 8.348 1.00 98.06 86 LYS A C 1
ATOM 681 O O . LYS A 1 86 ? -0.422 6.186 7.308 1.00 98.06 86 LYS A O 1
ATOM 686 N N . ALA A 1 87 ? -0.379 5.026 9.236 1.00 97.50 87 ALA A N 1
ATOM 687 C CA . ALA A 1 87 ? -1.716 4.464 9.097 1.00 97.50 87 ALA A CA 1
ATOM 688 C C . ALA A 1 87 ? -2.758 5.363 9.7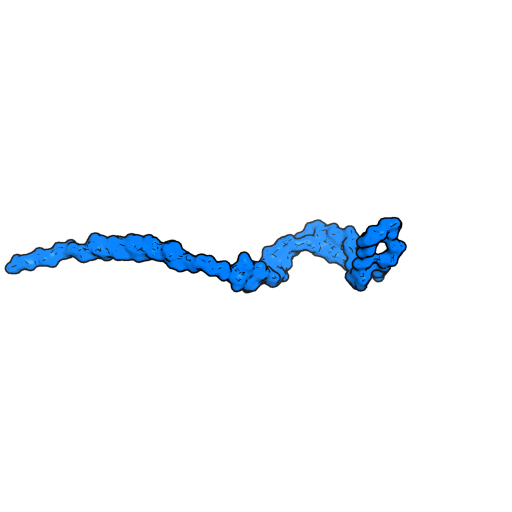76 1.00 97.50 87 ALA A C 1
ATOM 690 O O . ALA A 1 87 ? -2.475 5.981 10.802 1.00 97.50 87 ALA A O 1
ATOM 691 N N . VAL A 1 88 ? -3.954 5.423 9.187 1.00 97.44 88 VAL A N 1
ATOM 692 C CA . VAL A 1 88 ? -5.129 6.113 9.733 1.00 97.44 88 VAL A CA 1
ATOM 693 C C . VAL A 1 88 ? -6.192 5.054 10.012 1.00 97.44 88 VAL A C 1
ATOM 695 O O . VAL A 1 88 ? -6.580 4.323 9.102 1.00 97.44 88 VAL A O 1
ATOM 698 N N . TYR A 1 89 ? -6.642 4.976 11.259 1.00 95.69 89 TYR A N 1
ATOM 699 C CA . TYR A 1 89 ? -7.676 4.057 11.732 1.00 95.69 89 TYR A CA 1
ATOM 700 C C . TYR A 1 89 ? -8.961 4.853 11.942 1.00 95.69 89 TYR A C 1
ATOM 702 O O . TYR A 1 89 ? -8.900 5.964 12.471 1.00 95.69 89 TYR A O 1
ATOM 710 N N . LEU A 1 90 ? -10.091 4.307 11.490 1.00 91.62 90 LEU A N 1
ATOM 711 C CA . LEU A 1 90 ? -11.410 4.947 11.463 1.00 91.62 90 LEU A CA 1
ATOM 712 C C . LEU A 1 90 ? -12.467 4.029 12.080 1.00 91.62 90 LEU A C 1
ATOM 714 O O . LEU A 1 90 ? -12.369 2.804 11.838 1.00 91.62 90 LEU A O 1
#

Foldseek 3Di:
DDDPDDPVVVVVVVVVVVVVVVVVVPPDPDDDKDKDKDKDWDWDFDDFDPDADAFPDDPDPPDGPGDPPPTHTPDTDPDIDIDIDTDMDD

Secondary structure (DSSP, 8-state):
-------HHHHHHHHHHHHHHHTGGG---S---EEEEEEEEEEEE-PPPSS-------SSTT-----TTSPP---EEEEEEEEEEEEEE-

Nearest PDB structures (foldseek):
  6qz9-assembly1_0A  TM=1.527E-01  e=8.972E+00  Salasvirus phi29

pLDDT: mean 81.06, std 15.0, range [39.12, 98.31]

Solvent-accessible surface area (backbone atoms only — not comparable to full-atom values): 6084 Å² total; per-residue (Å²): 140,81,86,87,78,82,78,60,67,69,52,53,53,50,51,50,55,52,53,61,64,48,58,72,74,64,62,75,90,68,87,63,72,52,74,50,83,40,78,41,84,39,64,46,68,66,83,52,51,91,69,75,56,70,67,86,79,58,98,52,91,90,57,79,78,71,52,60,92,55,72,47,71,94,60,79,50,92,52,71,40,83,42,79,42,86,41,77,48,111